Protein AF-A9FNW0-F1 (afdb_monomer)

Organism: Sorangium cellulosum (strain So ce56) (NCBI:txid448385)

Solvent-accessible surface area (backbone atoms only — not comparable to full-atom values): 4675 Å² total; per-residue (Å²): 135,85,68,87,63,50,70,61,52,53,48,51,50,64,77,39,41,68,60,54,54,50,51,52,56,74,71,49,83,82,88,81,70,91,68,92,71,53,74,76,74,70,52,85,72,43,44,56,58,71,67,49,48,54,48,28,60,76,69,68,42,78,74,60,72,75,60,72,89,48,67,86

Sequence (72 aa):
MAVRGADRIARALVEQREDALLYRTLATLRIDVPLAEGLDDLRFRGVPRDRFEAWCDAMNVRTLKTRPTRWA

Radius of gyration: 25.3 Å; Cα contacts (8 Å, |Δi|>4): 23; chains: 1; bounding box: 39×31×68 Å

pLDDT: mean 94.43, std 5.25, range [58.84, 98.06]

InterPro domains:
  IPR036279 5'-3' exonuclease, C-terminal domain superfamily [SSF47807] (8-66)

Foldseek 3Di:
DDDPCPVVVVVVCVVCVVVVVVVVVVPDDDPPDDDPDDPVNVDDQFAALVVVVVVCVVVVPPPVSPPTPGHD

Secondary structure (DSSP, 8-state):
-PPTTHHHHHHHHHHTHHHHHHHHHHTSPP-----S--TTTT----B-HHHHHHHHHHTT-TTGGG--S-B-

Structure (mmCIF, N/CA/C/O backbone):
data_AF-A9FNW0-F1
#
_entry.id   AF-A9FNW0-F1
#
loop_
_atom_site.group_PDB
_atom_site.id
_atom_site.type_symbol
_atom_site.label_atom_id
_atom_site.label_alt_id
_atom_site.label_comp_id
_atom_site.label_asym_id
_atom_site.label_entity_id
_atom_site.label_seq_id
_atom_site.pdbx_PDB_ins_code
_atom_site.Cartn_x
_atom_site.Cartn_y
_atom_site.Cartn_z
_atom_site.occupancy
_atom_site.B_iso_or_equiv
_atom_site.auth_seq_id
_atom_site.auth_comp_id
_atom_site.auth_asym_id
_atom_site.auth_atom_id
_atom_site.pdbx_PDB_model_num
ATOM 1 N N . MET A 1 1 ? -2.499 0.078 44.876 1.00 58.84 1 MET A N 1
ATOM 2 C CA . MET A 1 1 ? -2.179 1.364 44.215 1.00 58.84 1 MET A CA 1
ATOM 3 C C . MET A 1 1 ? -3.189 1.561 43.092 1.00 58.84 1 MET A C 1
ATOM 5 O O . MET A 1 1 ? -3.305 0.661 42.271 1.00 58.84 1 MET A O 1
ATOM 9 N N . ALA A 1 2 ? -3.985 2.633 43.099 1.00 79.31 2 ALA A N 1
ATOM 10 C CA . ALA A 1 2 ? -5.034 2.841 42.093 1.00 79.31 2 ALA A CA 1
ATOM 11 C C . ALA A 1 2 ? -4.450 3.399 40.782 1.00 79.31 2 ALA A C 1
ATOM 13 O O . ALA A 1 2 ? -3.570 4.262 40.808 1.00 79.31 2 ALA A O 1
ATOM 14 N N . VAL A 1 3 ? -4.940 2.915 39.637 1.00 82.88 3 VAL A N 1
ATOM 15 C CA . VAL A 1 3 ? -4.566 3.436 38.314 1.00 82.88 3 VAL A CA 1
ATOM 16 C C . VAL A 1 3 ? -5.250 4.789 38.113 1.00 82.88 3 VAL A C 1
ATOM 18 O O . VAL A 1 3 ? -6.475 4.894 38.184 1.00 82.88 3 VAL A O 1
ATOM 21 N N . ARG A 1 4 ? -4.469 5.848 37.868 1.00 90.12 4 ARG A N 1
ATOM 22 C CA . ARG A 1 4 ? -5.019 7.195 37.651 1.00 90.12 4 ARG A CA 1
ATOM 23 C C . ARG A 1 4 ? -5.939 7.210 36.431 1.00 90.12 4 ARG A C 1
ATOM 25 O O . ARG A 1 4 ? -5.528 6.829 35.340 1.00 90.12 4 ARG A O 1
ATOM 32 N N . GLY A 1 5 ? -7.159 7.711 36.616 1.00 90.06 5 GLY A N 1
ATOM 33 C CA . GLY A 1 5 ? -8.127 7.885 35.532 1.00 90.06 5 GLY A CA 1
ATOM 34 C C . GLY A 1 5 ? -8.831 6.604 35.077 1.00 90.06 5 GLY A C 1
ATOM 35 O O . GLY A 1 5 ? -9.490 6.647 34.040 1.00 90.06 5 GLY A O 1
ATOM 36 N N . ALA A 1 6 ? -8.722 5.504 35.831 1.00 91.69 6 ALA A N 1
ATOM 37 C CA . ALA A 1 6 ? -9.402 4.245 35.522 1.00 91.69 6 ALA A CA 1
ATOM 38 C C . ALA A 1 6 ? -10.916 4.432 35.327 1.00 91.69 6 ALA A C 1
ATOM 40 O O . ALA A 1 6 ? -11.444 4.019 34.299 1.00 91.69 6 ALA A O 1
ATOM 41 N N . ASP A 1 7 ? -11.585 5.149 36.236 1.00 93.31 7 ASP A N 1
ATOM 42 C CA . ASP A 1 7 ? -13.037 5.377 36.164 1.00 93.31 7 ASP A CA 1
ATOM 43 C C . ASP A 1 7 ? -13.443 6.161 34.912 1.00 93.31 7 ASP A C 1
ATOM 45 O O . ASP A 1 7 ? -14.423 5.832 34.246 1.00 93.31 7 ASP A O 1
ATOM 49 N N . ARG A 1 8 ? -12.647 7.174 34.541 1.00 93.94 8 ARG A N 1
ATOM 50 C CA . ARG A 1 8 ? -12.880 7.973 33.331 1.00 93.94 8 ARG A CA 1
ATOM 51 C C . ARG A 1 8 ? -12.777 7.112 32.071 1.00 93.94 8 ARG A C 1
ATOM 53 O O . ARG A 1 8 ? -13.602 7.251 31.176 1.00 93.94 8 ARG A O 1
ATOM 60 N N . ILE A 1 9 ? -11.769 6.240 32.000 1.00 91.25 9 ILE A N 1
ATOM 61 C CA . ILE A 1 9 ? -11.564 5.343 30.854 1.00 91.25 9 ILE A CA 1
ATOM 62 C C . ILE A 1 9 ? -12.669 4.285 30.799 1.00 91.25 9 ILE A C 1
ATOM 64 O O . ILE A 1 9 ? -13.233 4.057 29.733 1.00 91.25 9 ILE A O 1
ATOM 68 N N . ALA A 1 10 ? -13.011 3.674 31.935 1.00 93.94 10 ALA A N 1
ATOM 69 C CA . ALA A 1 10 ? -14.077 2.681 32.016 1.00 93.94 10 ALA A CA 1
ATOM 70 C C . ALA A 1 10 ? -15.418 3.265 31.553 1.00 93.94 10 ALA A C 1
ATOM 72 O O . ALA A 1 10 ? -16.102 2.662 30.730 1.00 93.94 10 ALA A O 1
ATOM 73 N N . ARG A 1 11 ? -15.753 4.474 32.014 1.00 96.19 11 ARG A N 1
ATOM 74 C CA . ARG A 1 11 ? -16.962 5.186 31.597 1.00 96.19 11 ARG A CA 1
ATOM 75 C C . ARG A 1 11 ? -16.978 5.470 30.094 1.00 96.19 11 ARG A C 1
ATOM 77 O O . ARG A 1 11 ? -17.958 5.133 29.443 1.00 96.19 11 ARG A O 1
ATOM 84 N N . ALA A 1 12 ? -15.887 6.004 29.540 1.00 95.31 12 ALA A N 1
ATOM 85 C CA . ALA A 1 12 ? -15.789 6.269 28.104 1.00 95.31 12 ALA A CA 1
ATOM 86 C C . ALA A 1 12 ? -15.945 4.990 27.261 1.00 95.31 12 ALA A C 1
ATOM 88 O O . ALA A 1 12 ? -16.626 5.005 26.242 1.00 95.31 12 ALA A O 1
ATOM 89 N N . LEU A 1 13 ? -15.358 3.870 27.699 1.00 92.75 13 LEU A N 1
ATOM 90 C CA . LEU A 1 13 ? -15.489 2.577 27.017 1.00 92.75 13 LEU A CA 1
ATOM 91 C C . LEU A 1 13 ? -16.918 2.032 27.049 1.00 92.75 13 LEU A C 1
ATOM 93 O O . LEU A 1 13 ? -17.353 1.426 26.074 1.00 92.75 13 LEU A O 1
ATOM 97 N N . VAL A 1 14 ? -17.636 2.221 28.158 1.00 96.69 14 VAL A N 1
ATOM 98 C CA . VAL A 1 14 ? -19.043 1.816 28.271 1.00 96.69 14 VAL A CA 1
ATOM 99 C C . VAL A 1 14 ? -19.924 2.695 27.3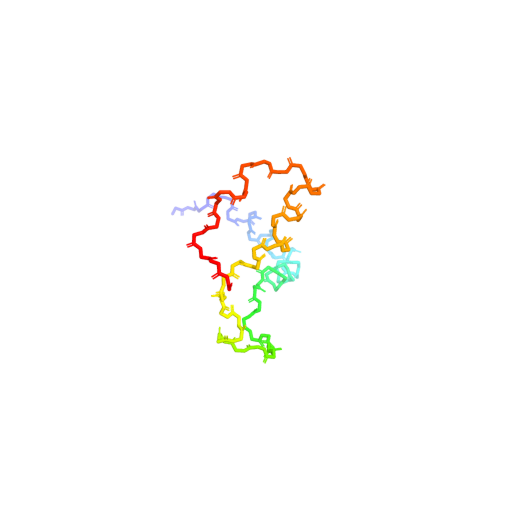85 1.00 96.69 14 VAL A C 1
ATOM 101 O O . VAL A 1 14 ? -20.728 2.163 26.625 1.00 96.69 14 VAL A O 1
ATOM 104 N N . GLU A 1 15 ? -19.740 4.017 27.440 1.00 98.06 15 GLU A N 1
ATOM 105 C CA . GLU A 1 15 ? -20.516 4.990 26.659 1.00 98.06 15 GLU A CA 1
ATOM 106 C C . GLU A 1 15 ? -20.289 4.847 25.144 1.00 98.06 15 GLU A C 1
ATOM 108 O O . GLU A 1 15 ? -21.220 5.054 24.375 1.00 98.06 15 GLU A O 1
ATOM 113 N N . GLN A 1 16 ? -19.083 4.459 24.712 1.00 97.31 16 GLN A N 1
ATOM 114 C CA . GLN A 1 16 ? -18.688 4.369 23.295 1.00 97.31 16 GLN A CA 1
ATOM 115 C C . GLN A 1 16 ? -18.503 2.925 22.811 1.00 97.31 16 GLN A C 1
ATOM 117 O O . GLN A 1 16 ? -17.757 2.656 21.866 1.00 97.31 16 GLN A O 1
ATOM 122 N N . ARG A 1 17 ? -19.131 1.956 23.486 1.00 96.25 17 ARG A N 1
ATOM 123 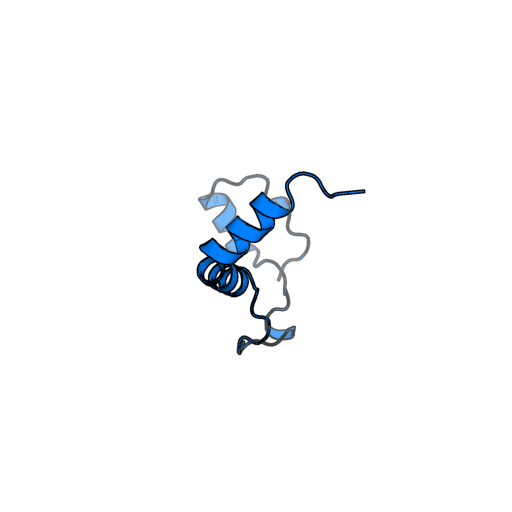C CA . ARG A 1 17 ? -18.878 0.531 23.240 1.00 96.25 17 ARG A CA 1
ATOM 124 C C . ARG A 1 17 ? -19.195 0.111 21.805 1.00 96.25 17 ARG A C 1
ATOM 126 O O . ARG A 1 17 ? -18.440 -0.669 21.229 1.00 96.25 17 ARG A O 1
ATOM 133 N N . GLU A 1 18 ? -20.307 0.582 21.247 1.00 97.94 18 GLU A N 1
ATOM 134 C CA . GLU A 1 18 ? -20.732 0.227 19.887 1.00 97.94 18 GLU A CA 1
ATOM 135 C C . GLU A 1 18 ? -19.757 0.773 18.841 1.00 97.94 18 GLU A C 1
ATOM 137 O O . GLU A 1 18 ? -19.223 0.000 18.042 1.00 97.94 18 GLU A O 1
ATOM 142 N N . ASP A 1 19 ? -19.423 2.060 18.935 1.00 97.62 19 ASP A N 1
ATOM 143 C CA . ASP A 1 19 ? -18.438 2.715 18.074 1.00 97.62 19 ASP A CA 1
ATOM 144 C C . ASP A 1 19 ? -17.067 2.038 18.163 1.00 97.62 19 ASP A C 1
ATOM 146 O O . ASP A 1 19 ? -16.442 1.747 17.143 1.00 97.62 19 ASP A O 1
ATOM 150 N N . ALA A 1 20 ? -16.604 1.698 19.368 1.00 96.31 20 ALA A N 1
ATOM 151 C CA . ALA A 1 20 ? -15.337 0.996 19.552 1.00 96.31 20 ALA A CA 1
ATOM 152 C C . ALA A 1 20 ? -15.315 -0.373 18.844 1.00 96.31 20 ALA A C 1
ATOM 154 O O . ALA A 1 20 ? -14.299 -0.754 18.256 1.00 96.31 20 ALA A O 1
ATOM 155 N N . LEU A 1 21 ? -16.425 -1.119 18.866 1.00 97.00 21 LEU A N 1
ATOM 156 C CA . LEU A 1 21 ? -16.542 -2.406 18.171 1.00 97.00 21 LEU A CA 1
ATOM 157 C C . LEU A 1 21 ? -16.616 -2.235 16.648 1.00 97.00 21 LEU A C 1
ATOM 159 O O . LEU A 1 21 ? -16.012 -3.031 15.918 1.00 97.00 21 LEU A O 1
ATOM 163 N N . LEU A 1 22 ? -17.306 -1.196 16.173 1.00 97.62 22 LEU A N 1
ATOM 164 C CA . LEU A 1 22 ? -17.348 -0.834 14.759 1.00 97.62 22 LEU A CA 1
ATOM 165 C C . LEU A 1 22 ? -15.948 -0.479 14.252 1.00 97.62 22 LEU A C 1
ATOM 167 O O . LEU A 1 22 ? -15.466 -1.099 13.306 1.00 97.62 22 LEU A O 1
ATOM 171 N N . TYR A 1 23 ? -15.256 0.449 14.914 1.00 97.25 23 TYR A N 1
ATOM 172 C CA . TYR A 1 23 ? -13.914 0.864 14.510 1.00 97.25 23 TYR A CA 1
ATOM 173 C C . TYR A 1 23 ? -12.904 -0.274 14.591 1.00 97.25 23 TYR A C 1
ATOM 175 O O . TYR A 1 23 ? -12.074 -0.402 13.694 1.00 97.25 23 TYR A O 1
ATOM 183 N N . ARG A 1 24 ? -13.005 -1.156 15.594 1.00 96.94 24 ARG A N 1
ATOM 184 C CA . ARG A 1 24 ? -12.201 -2.385 15.632 1.00 96.94 24 ARG A CA 1
ATOM 185 C C . ARG A 1 24 ? -12.411 -3.218 14.371 1.00 96.94 24 ARG A C 1
ATOM 187 O O . ARG A 1 24 ? -11.442 -3.697 13.795 1.00 96.94 24 ARG A O 1
ATOM 194 N N . THR A 1 25 ? -13.659 -3.388 13.944 1.00 96.88 25 THR A N 1
ATOM 195 C CA . THR A 1 25 ? -13.994 -4.166 12.745 1.00 96.88 25 THR A CA 1
ATOM 196 C C . THR A 1 25 ? -13.438 -3.505 11.485 1.00 96.88 25 THR A C 1
ATOM 198 O O . THR A 1 25 ? -12.765 -4.168 10.704 1.00 96.88 25 THR A O 1
ATOM 201 N N . LEU A 1 26 ? -13.645 -2.196 11.320 1.00 97.56 26 LEU A N 1
ATOM 202 C CA . LEU A 1 26 ? -13.179 -1.438 10.152 1.00 97.56 26 LEU A CA 1
ATOM 203 C C . LEU A 1 26 ? -11.650 -1.365 10.053 1.00 97.56 26 LEU A C 1
ATOM 205 O O . LEU A 1 26 ? -11.100 -1.402 8.957 1.00 97.56 26 LEU A O 1
ATOM 209 N N . ALA A 1 27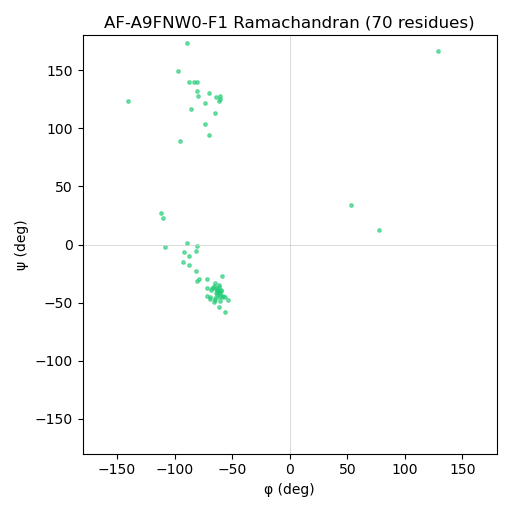 ? -10.962 -1.271 11.190 1.00 97.62 27 ALA A N 1
ATOM 210 C CA . ALA A 1 27 ? -9.505 -1.233 11.246 1.00 97.62 27 ALA A CA 1
ATOM 211 C C . ALA A 1 27 ? -8.855 -2.627 11.161 1.00 97.62 27 ALA A C 1
ATOM 213 O O . ALA A 1 27 ? -7.629 -2.725 11.109 1.00 97.62 27 ALA A O 1
ATOM 214 N N . THR A 1 28 ? -9.643 -3.708 11.163 1.00 97.06 28 THR A N 1
ATOM 215 C CA . THR A 1 28 ? -9.115 -5.068 11.026 1.00 97.06 28 THR A CA 1
ATOM 216 C C . THR A 1 28 ? -8.952 -5.412 9.549 1.00 97.06 28 THR A C 1
ATOM 218 O O . THR A 1 28 ? -9.925 -5.498 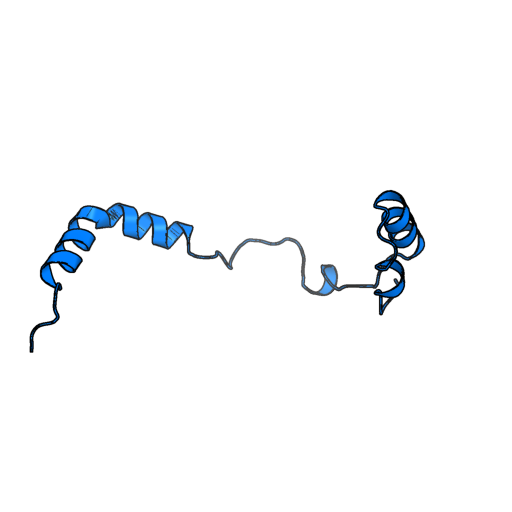8.803 1.00 97.06 28 THR A O 1
ATOM 221 N N . LEU A 1 29 ? -7.710 -5.651 9.128 1.00 97.50 29 LEU A N 1
ATOM 222 C CA . LEU A 1 29 ? -7.406 -6.122 7.780 1.00 97.50 29 LEU A CA 1
ATOM 223 C C . LEU A 1 29 ? -8.012 -7.516 7.552 1.00 97.50 29 LEU A C 1
ATOM 225 O O . LEU A 1 29 ? -7.739 -8.445 8.316 1.00 97.50 29 LEU A O 1
ATOM 229 N N . ARG A 1 30 ? -8.785 -7.684 6.473 1.00 95.50 30 ARG A N 1
ATOM 230 C CA . ARG A 1 30 ? -9.221 -9.012 6.018 1.00 95.50 30 ARG A CA 1
ATOM 231 C C . ARG A 1 30 ? -8.109 -9.701 5.239 1.00 95.50 30 ARG A C 1
ATOM 233 O O . ARG A 1 30 ? -7.585 -9.142 4.281 1.00 95.50 30 ARG A O 1
ATOM 240 N N . ILE A 1 31 ? -7.793 -10.928 5.644 1.00 95.19 31 ILE A N 1
ATOM 241 C CA . ILE A 1 31 ? -6.750 -11.772 5.035 1.00 95.19 31 ILE A CA 1
ATOM 242 C C . ILE A 1 31 ? -7.323 -12.950 4.234 1.00 95.19 31 ILE A C 1
ATOM 244 O O . ILE A 1 31 ? -6.576 -13.724 3.653 1.00 95.19 31 ILE A O 1
ATOM 248 N N . ASP A 1 32 ? -8.645 -13.091 4.218 1.00 93.81 32 ASP A N 1
ATOM 249 C CA . ASP A 1 32 ? -9.398 -14.204 3.635 1.00 93.81 32 ASP A CA 1
ATOM 250 C C . ASP A 1 32 ? -10.207 -13.775 2.402 1.00 93.81 32 ASP A C 1
ATOM 252 O O . ASP A 1 32 ? -11.251 -14.344 2.083 1.00 93.81 32 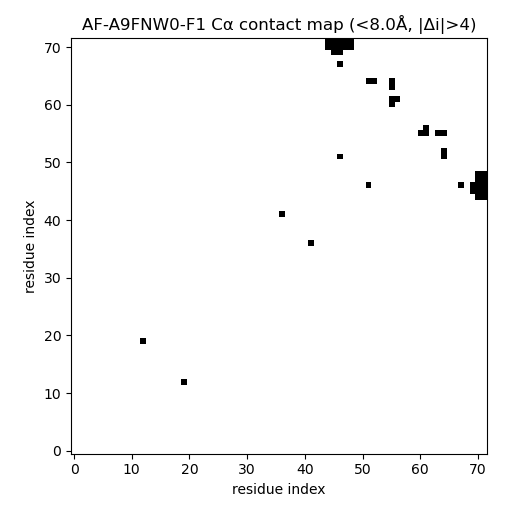ASP A O 1
ATOM 256 N N . VAL A 1 33 ? -9.742 -12.731 1.716 1.00 93.19 33 VAL A N 1
ATOM 257 C CA . VAL A 1 33 ? -10.369 -12.252 0.485 1.00 93.19 33 VAL A CA 1
ATOM 258 C C . VAL A 1 33 ? -10.114 -13.281 -0.624 1.00 93.19 33 VAL A C 1
ATOM 260 O O . VAL A 1 33 ? -8.962 -13.675 -0.814 1.00 93.19 33 VAL A O 1
ATOM 263 N N . PRO A 1 34 ? -11.146 -13.719 -1.370 1.00 93.62 34 PRO A N 1
ATOM 264 C CA . PRO A 1 34 ? -10.960 -14.626 -2.495 1.00 93.62 34 PRO A CA 1
ATOM 265 C C . PRO A 1 34 ? -10.264 -13.882 -3.640 1.00 93.62 34 PRO A C 1
ATOM 267 O O . PRO A 1 34 ? -10.907 -13.195 -4.433 1.00 93.62 34 PRO A O 1
ATOM 270 N N . LEU A 1 35 ? -8.938 -13.992 -3.694 1.00 93.31 35 LEU A N 1
ATOM 271 C CA . LEU A 1 35 ? -8.127 -13.506 -4.807 1.00 93.31 35 LEU A CA 1
ATOM 272 C C . LEU A 1 35 ? -8.123 -14.553 -5.924 1.00 93.31 35 LEU A C 1
ATOM 274 O O . LEU A 1 35 ? -8.070 -15.753 -5.651 1.00 93.31 35 LEU A O 1
ATOM 278 N N . ALA A 1 36 ? -8.205 -14.099 -7.174 1.00 94.75 36 ALA A N 1
ATOM 279 C CA . ALA A 1 36 ? -8.163 -14.990 -8.331 1.00 94.75 36 ALA A CA 1
ATOM 280 C C . ALA A 1 36 ? -6.724 -15.426 -8.655 1.00 94.75 36 ALA A C 1
ATOM 282 O O . ALA A 1 36 ? -6.507 -16.515 -9.180 1.00 94.75 36 ALA A O 1
ATOM 283 N N . GLU A 1 37 ? -5.754 -14.571 -8.342 1.00 95.25 37 GLU A N 1
ATOM 284 C CA . GLU A 1 37 ? -4.344 -14.731 -8.665 1.00 95.25 37 GLU A CA 1
ATOM 285 C C . GLU A 1 37 ? -3.581 -15.533 -7.602 1.00 95.25 37 GLU A C 1
ATOM 287 O O . GLU A 1 37 ? -3.737 -15.326 -6.395 1.00 95.25 37 GLU A O 1
ATOM 292 N N . GLY A 1 38 ? -2.680 -16.405 -8.059 1.00 93.88 38 GLY A N 1
ATOM 293 C CA . GLY A 1 38 ? -1.660 -17.033 -7.224 1.00 93.88 38 GLY A CA 1
ATOM 294 C C . GLY A 1 38 ? -0.366 -16.214 -7.151 1.00 93.88 38 GLY A C 1
ATOM 295 O O . GLY A 1 38 ? -0.160 -15.236 -7.870 1.00 93.88 38 GLY A O 1
ATOM 296 N N . LEU A 1 39 ? 0.574 -16.647 -6.304 1.00 94.50 39 LEU A N 1
ATOM 297 C CA . LEU A 1 39 ? 1.869 -15.962 -6.156 1.00 94.50 39 LEU A CA 1
ATOM 298 C C . LEU A 1 39 ? 2.688 -15.9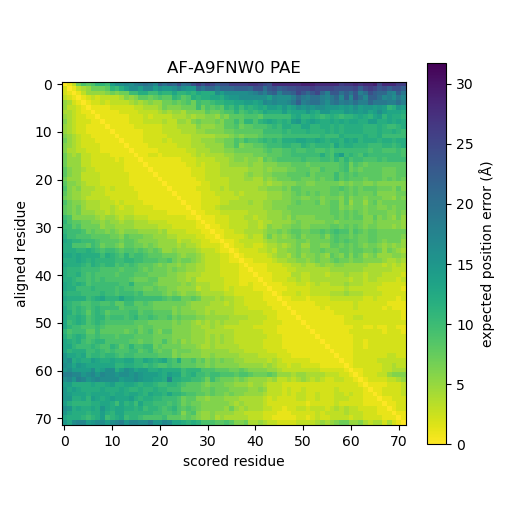31 -7.455 1.00 94.50 39 LEU A C 1
ATOM 300 O O . LEU A 1 39 ? 3.391 -14.955 -7.719 1.00 94.50 39 LEU A O 1
ATOM 304 N N . ASP A 1 40 ? 2.601 -16.983 -8.268 1.00 94.88 40 ASP A N 1
ATOM 305 C CA . ASP A 1 40 ? 3.334 -17.064 -9.532 1.00 94.88 40 ASP A CA 1
ATOM 306 C C . ASP A 1 40 ? 2.775 -16.128 -10.609 1.00 94.88 40 ASP A C 1
ATOM 308 O O . ASP A 1 40 ? 3.546 -15.611 -11.425 1.00 94.88 40 ASP A O 1
ATOM 312 N N . ASP A 1 41 ? 1.472 -15.839 -10.575 1.00 95.50 41 ASP A N 1
ATOM 313 C CA . ASP A 1 41 ? 0.836 -14.867 -11.470 1.00 95.50 41 ASP A CA 1
ATOM 314 C C . ASP A 1 41 ? 1.320 -13.446 -11.164 1.00 95.50 41 ASP A C 1
ATOM 316 O O . ASP A 1 41 ? 1.591 -12.659 -12.072 1.00 95.50 41 ASP A O 1
ATOM 320 N N . LEU A 1 42 ? 1.519 -13.150 -9.877 1.00 95.00 42 LEU A N 1
ATOM 321 C CA . LEU A 1 42 ? 2.009 -11.862 -9.380 1.00 95.00 42 LEU A CA 1
ATOM 322 C C . LEU A 1 42 ? 3.533 -11.708 -9.480 1.00 95.00 42 LEU A C 1
ATOM 324 O O . LEU A 1 42 ? 4.085 -10.664 -9.114 1.00 95.00 42 LEU A O 1
ATOM 328 N N . ARG A 1 43 ? 4.247 -12.730 -9.965 1.00 94.94 43 ARG A N 1
ATOM 329 C CA . ARG A 1 43 ? 5.708 -12.707 -10.051 1.00 94.94 43 ARG A CA 1
ATOM 330 C C . ARG A 1 43 ? 6.176 -11.560 -10.943 1.00 94.94 43 ARG A C 1
ATOM 332 O O . ARG A 1 43 ? 5.866 -11.499 -12.131 1.00 94.94 43 ARG A O 1
ATOM 339 N N . PHE A 1 44 ? 7.048 -10.713 -10.401 1.00 95.12 44 PHE A N 1
ATOM 340 C CA . PHE A 1 44 ? 7.708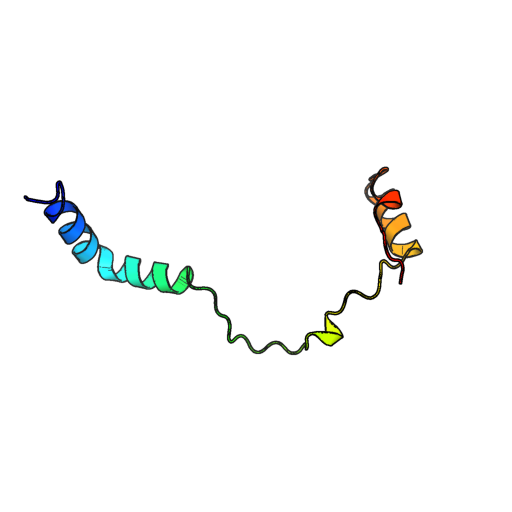 -9.677 -11.187 1.00 95.12 44 PHE A CA 1
ATOM 341 C C . PHE A 1 44 ? 8.636 -10.297 -12.247 1.00 95.12 44 PHE A C 1
ATOM 343 O O . PHE A 1 44 ? 9.649 -10.925 -11.924 1.00 95.12 44 PHE A O 1
ATOM 350 N N . ARG A 1 45 ? 8.287 -10.122 -13.528 1.00 94.81 45 ARG A N 1
ATOM 351 C CA . ARG 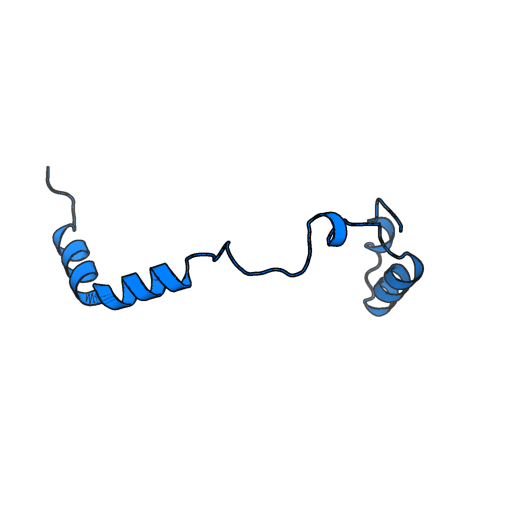A 1 45 ? 9.034 -10.688 -14.669 1.00 94.81 45 ARG A CA 1
ATOM 352 C C . ARG A 1 45 ? 10.174 -9.791 -15.155 1.00 94.81 45 ARG A C 1
ATOM 354 O O . ARG A 1 45 ? 11.103 -10.289 -15.781 1.00 94.81 45 ARG A O 1
ATOM 361 N N . GLY A 1 46 ? 10.149 -8.518 -14.774 1.00 96.69 46 GLY A N 1
ATOM 362 C CA . GLY A 1 46 ? 11.067 -7.483 -15.236 1.00 96.69 46 GLY A CA 1
ATOM 363 C C . GLY A 1 46 ? 10.296 -6.265 -15.740 1.00 96.69 46 GLY A C 1
ATOM 364 O O . GLY A 1 46 ? 9.078 -6.315 -15.923 1.00 96.69 46 GLY A O 1
ATOM 365 N N . VAL A 1 47 ? 10.993 -5.147 -15.927 1.00 97.06 47 VAL A N 1
ATOM 366 C CA . VAL A 1 47 ? 10.385 -3.931 -16.479 1.00 97.06 47 VAL A CA 1
ATOM 367 C C . VAL A 1 47 ? 10.297 -4.045 -18.010 1.00 97.06 47 VAL A C 1
ATOM 369 O O . VAL A 1 47 ? 11.303 -4.377 -18.635 1.00 97.06 47 VAL A O 1
ATOM 372 N N . PRO A 1 48 ? 9.150 -3.746 -18.646 1.00 96.19 48 PRO A N 1
ATOM 373 C CA . PRO A 1 48 ? 9.066 -3.656 -20.103 1.00 96.19 48 PRO A CA 1
ATOM 374 C C . PRO A 1 48 ? 9.754 -2.371 -20.579 1.00 96.19 48 PRO A C 1
ATOM 376 O O . PRO A 1 48 ? 9.209 -1.277 -20.417 1.00 96.19 48 PRO A O 1
ATOM 379 N N . ARG A 1 49 ? 10.965 -2.504 -21.133 1.00 95.75 49 ARG A N 1
ATOM 380 C CA . ARG A 1 49 ? 11.898 -1.385 -21.330 1.00 95.75 49 ARG A CA 1
ATOM 381 C C . ARG A 1 49 ? 11.323 -0.229 -22.140 1.00 95.75 49 ARG A C 1
ATOM 383 O O . ARG A 1 49 ? 11.218 0.871 -21.606 1.00 95.75 49 ARG A O 1
ATOM 390 N N . ASP A 1 50 ? 10.886 -0.486 -23.366 1.00 96.50 50 ASP A N 1
ATOM 391 C CA . ASP A 1 50 ? 10.431 0.571 -24.278 1.00 96.50 50 ASP A CA 1
ATOM 392 C C . ASP A 1 50 ? 9.228 1.332 -23.708 1.00 96.50 50 ASP A C 1
ATOM 394 O O . ASP A 1 50 ? 9.205 2.563 -23.677 1.00 96.50 50 ASP A O 1
ATOM 398 N N . ARG A 1 51 ? 8.246 0.598 -23.165 1.00 97.06 51 ARG A N 1
ATOM 399 C CA . ARG A 1 51 ? 7.056 1.188 -22.535 1.00 97.06 51 ARG A CA 1
ATOM 400 C C . ARG A 1 51 ? 7.423 2.028 -21.312 1.00 97.06 51 ARG A C 1
ATOM 402 O O . ARG A 1 51 ? 6.828 3.081 -21.091 1.00 97.06 51 ARG A O 1
ATOM 409 N N . PHE A 1 52 ? 8.369 1.557 -20.506 1.00 96.75 52 PHE A N 1
ATOM 410 C CA . PHE A 1 52 ? 8.803 2.254 -19.304 1.00 96.75 52 PHE A CA 1
ATOM 411 C C . PHE A 1 52 ? 9.614 3.510 -19.620 1.00 96.75 52 PHE A C 1
ATOM 413 O O . PHE A 1 52 ? 9.364 4.557 -19.025 1.00 96.75 52 PHE A O 1
ATOM 420 N N . GLU A 1 53 ? 10.555 3.438 -20.563 1.00 96.12 53 GLU A N 1
ATOM 421 C CA . GLU A 1 53 ? 11.355 4.592 -20.974 1.00 96.12 53 GLU A CA 1
ATOM 422 C C . GLU A 1 53 ? 10.478 5.672 -21.623 1.00 96.12 53 GLU A C 1
ATOM 424 O O . GLU A 1 53 ? 10.619 6.842 -21.264 1.00 96.12 53 GLU A O 1
ATOM 429 N N . ALA A 1 54 ? 9.513 5.285 -22.467 1.00 97.12 54 ALA A N 1
ATOM 430 C CA . ALA A 1 54 ? 8.533 6.207 -23.042 1.00 97.12 54 ALA A CA 1
ATOM 431 C C . ALA A 1 54 ? 7.660 6.880 -21.969 1.00 97.12 54 ALA A C 1
ATOM 433 O O . ALA A 1 54 ? 7.421 8.087 -22.020 1.00 97.12 54 ALA A O 1
ATOM 434 N N . TRP A 1 55 ? 7.213 6.124 -20.959 1.00 97.50 55 TRP A N 1
ATOM 435 C CA . TRP A 1 55 ? 6.500 6.696 -19.815 1.00 97.50 55 TRP A CA 1
ATOM 436 C C . TRP A 1 55 ? 7.386 7.663 -19.018 1.00 97.50 55 TRP A C 1
ATOM 438 O O . TRP A 1 55 ? 6.916 8.721 -18.600 1.00 97.50 55 TRP A O 1
ATOM 448 N N . CYS A 1 56 ? 8.674 7.347 -18.850 1.00 97.50 56 CYS A N 1
ATOM 449 C CA . CYS A 1 56 ? 9.607 8.245 -18.176 1.00 97.50 56 CYS A CA 1
ATOM 450 C C . CYS A 1 56 ? 9.758 9.580 -18.914 1.00 97.50 56 CYS A C 1
ATOM 452 O O . CYS A 1 56 ? 9.794 10.628 -18.269 1.00 97.50 56 CYS A O 1
ATOM 454 N N . ASP A 1 57 ? 9.822 9.546 -20.247 1.00 96.94 57 ASP A N 1
ATOM 455 C CA . ASP A 1 57 ? 9.863 10.759 -21.068 1.00 96.94 57 ASP A CA 1
ATOM 456 C C . ASP A 1 57 ? 8.565 11.560 -20.949 1.00 96.94 57 ASP A C 1
ATOM 458 O O . ASP A 1 57 ? 8.612 12.764 -20.700 1.00 96.94 57 ASP A O 1
ATOM 462 N N . ALA A 1 58 ? 7.409 10.893 -21.028 1.00 97.81 58 ALA A N 1
ATOM 463 C CA . ALA A 1 58 ? 6.102 11.539 -20.905 1.00 97.81 58 ALA A CA 1
ATOM 464 C C . ALA A 1 58 ? 5.900 12.224 -19.541 1.00 97.81 58 ALA A C 1
ATOM 466 O O . ALA A 1 58 ? 5.314 13.301 -19.463 1.00 97.81 58 ALA A O 1
ATOM 467 N N . MET A 1 59 ? 6.416 11.622 -18.468 1.00 97.19 59 MET A N 1
ATOM 468 C CA . MET A 1 59 ? 6.342 12.167 -17.108 1.00 97.19 59 MET A CA 1
ATOM 469 C C . MET A 1 59 ? 7.519 13.091 -16.758 1.00 97.19 59 MET A C 1
ATOM 471 O O . MET A 1 59 ? 7.605 13.570 -15.628 1.00 97.19 59 MET A O 1
ATOM 475 N N . ASN A 1 60 ? 8.442 13.330 -17.698 1.00 95.81 60 ASN A N 1
ATOM 476 C CA . ASN A 1 60 ? 9.667 14.109 -17.506 1.00 95.81 60 ASN A CA 1
ATOM 477 C C . ASN A 1 60 ? 10.529 13.636 -16.307 1.00 95.81 60 ASN A C 1
ATOM 479 O O . ASN A 1 60 ? 11.193 14.425 -15.625 1.00 95.81 60 ASN A O 1
ATOM 483 N N . VAL A 1 61 ? 10.536 12.325 -16.031 1.00 95.44 61 VAL A N 1
ATOM 484 C CA . VAL A 1 61 ? 11.292 11.703 -14.929 1.00 95.44 61 VAL A CA 1
ATOM 485 C C . VAL A 1 61 ? 12.645 11.181 -15.418 1.00 95.44 61 VAL A C 1
ATOM 487 O O . VAL A 1 61 ? 12.824 10.032 -15.812 1.00 95.44 61 VAL A O 1
ATOM 490 N N . ARG A 1 62 ? 13.648 12.059 -15.364 1.00 88.00 62 ARG A N 1
ATOM 491 C CA . ARG A 1 62 ? 14.965 11.839 -15.992 1.00 88.00 62 ARG A CA 1
ATOM 492 C C . ARG A 1 62 ? 15.811 10.737 -15.345 1.00 88.00 62 ARG A C 1
ATOM 494 O O . ARG A 1 62 ? 16.486 9.988 -16.040 1.00 88.00 62 ARG A O 1
ATOM 501 N N . THR A 1 63 ? 15.799 10.630 -14.018 1.00 94.12 63 THR A N 1
ATOM 502 C CA . THR A 1 63 ? 16.692 9.714 -13.277 1.00 94.12 63 THR A CA 1
ATOM 503 C C . THR A 1 63 ? 16.124 8.309 -13.121 1.00 94.12 63 THR A C 1
ATOM 505 O O . THR A 1 63 ? 16.824 7.40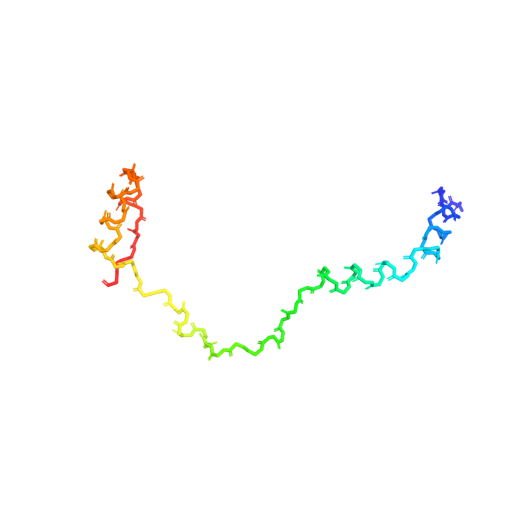8 -12.670 1.00 94.12 63 THR A O 1
ATOM 508 N N . LEU A 1 64 ? 14.853 8.106 -13.469 1.00 93.88 64 LEU A N 1
ATOM 509 C CA . LEU A 1 64 ? 14.165 6.850 -13.209 1.00 93.88 64 LEU A CA 1
ATOM 510 C C . LEU A 1 64 ? 14.484 5.782 -14.266 1.00 93.88 64 LEU A C 1
ATOM 512 O O . LEU A 1 64 ? 14.458 4.597 -13.951 1.00 93.88 64 LEU A O 1
ATOM 516 N N . LYS A 1 65 ? 14.910 6.192 -15.468 1.00 93.38 65 LYS A N 1
ATOM 517 C CA . LYS A 1 65 ? 15.367 5.295 -16.543 1.00 93.38 65 LYS A CA 1
ATOM 518 C C . LYS A 1 65 ? 16.562 4.418 -16.153 1.00 93.38 65 LYS A C 1
ATOM 520 O O . LYS A 1 65 ? 16.716 3.328 -16.688 1.00 93.38 65 LYS A O 1
ATOM 525 N N . THR A 1 66 ? 17.396 4.867 -15.212 1.00 93.81 66 THR A N 1
ATOM 526 C CA . THR A 1 66 ? 18.607 4.143 -14.783 1.00 93.81 66 THR A CA 1
ATOM 527 C C . THR A 1 66 ? 18.372 3.211 -13.593 1.00 93.81 66 THR A C 1
ATOM 529 O O . THR A 1 66 ? 19.281 2.492 -13.187 1.00 93.81 66 THR A O 1
ATOM 532 N N . ARG A 1 67 ? 17.173 3.233 -12.996 1.00 94.62 67 ARG A N 1
ATOM 533 C CA . ARG A 1 67 ? 16.848 2.470 -11.783 1.00 94.62 67 ARG A CA 1
ATOM 534 C C . ARG A 1 67 ? 16.502 0.996 -12.003 1.00 94.62 67 ARG A C 1
ATOM 536 O O . ARG A 1 67 ? 16.771 0.230 -11.078 1.00 94.62 67 ARG A O 1
ATOM 543 N N . PRO A 1 68 ? 15.895 0.567 -13.125 1.00 95.88 68 PRO A N 1
ATOM 544 C CA . PRO A 1 68 ? 15.548 -0.835 -13.291 1.00 95.88 68 PRO A CA 1
ATOM 545 C C . PRO A 1 68 ? 16.785 -1.730 -13.264 1.00 95.88 68 PRO A C 1
ATOM 547 O O . PRO A 1 68 ? 17.712 -1.573 -14.053 1.00 95.88 68 PRO A O 1
ATOM 550 N N . THR A 1 69 ? 16.778 -2.691 -12.347 1.00 95.69 69 THR A N 1
ATOM 551 C CA . THR A 1 69 ? 17.832 -3.704 -12.203 1.00 95.69 69 THR A CA 1
ATOM 552 C C . THR A 1 69 ? 17.525 -4.979 -12.987 1.00 95.69 69 THR A C 1
ATOM 554 O O . THR A 1 69 ? 18.416 -5.793 -13.213 1.00 95.69 69 THR A O 1
ATOM 557 N N . ARG A 1 70 ? 16.269 -5.156 -13.417 1.00 96.19 70 ARG A N 1
ATOM 558 C CA . ARG A 1 70 ? 15.794 -6.302 -14.195 1.00 96.19 70 ARG A CA 1
ATOM 559 C C . ARG A 1 70 ? 14.812 -5.848 -15.272 1.00 96.19 70 ARG A C 1
ATOM 561 O O . ARG A 1 70 ? 13.771 -5.268 -14.958 1.00 96.19 70 ARG A O 1
ATOM 568 N N . TRP A 1 71 ? 15.122 -6.179 -16.518 1.00 95.75 71 TRP A N 1
ATOM 569 C CA . TRP A 1 71 ? 14.251 -5.981 -17.677 1.00 95.75 71 TRP A CA 1
ATOM 570 C C . TRP A 1 71 ? 13.493 -7.279 -17.994 1.00 95.75 71 TRP A C 1
ATOM 572 O O . TRP A 1 71 ? 13.982 -8.359 -17.650 1.00 95.75 71 TRP A O 1
ATOM 582 N N . ALA A 1 72 ? 12.276 -7.150 -18.529 1.00 91.62 72 ALA A N 1
ATOM 583 C CA . ALA A 1 72 ? 11.444 -8.272 -18.979 1.00 91.62 72 ALA A CA 1
ATOM 584 C C . ALA A 1 72 ? 11.823 -8.727 -20.390 1.00 91.62 72 ALA A C 1
ATOM 586 O O . ALA A 1 72 ? 12.291 -7.865 -21.169 1.00 91.62 72 ALA A O 1
#

Mean predicted aligned error: 6.48 Å